Protein AF-A0AAV5KEC4-F1 (afdb_monomer)

Radius of gyration: 19.36 Å; Cα contacts (8 Å, |Δi|>4): 93; chains: 1; bounding box: 47×29×59 Å

InterPro domains:
  IPR006948 Alliinase, C-terminal [PF04864] (1-115)
  IPR015421 Pyridoxal phosphate-dependent transferase, major domain [G3DSA:3.40.640.10] (1-60)
  IPR015422 Pyridoxal phosphate-dependent transferase, small domain [G3DSA:3.90.1150.10] (61-116)
  IPR015424 Pyridoxal phosphate-dependent transferase [SSF53383] (1-105)
  IPR050478 Ethylene and sulfur compound biosynthesis-related protein [PTHR43795] (1-108)

Mean predicted aligned error: 6.94 Å

Foldseek 3Di:
DKAAPCPVPVPVVLPDIDDDDDDPVVVVVVVVCCCVPPNHGDPVSVVVSVVVVVVLVCLVPDPPVDDRPVRVQLVVLQVVVVVVCVVQVVDPPDDDDAFAWDQDPVVRGTDTPDNHDDDDDD

pLDDT: mean 86.5, std 15.96, range [37.22, 98.56]

Organism: NCBI:txid152421

Solvent-accessible surface area (backbone atoms only — not comparable to full-atom values): 7468 Å² total; per-residue (Å²): 89,80,50,43,46,33,77,77,71,65,46,52,87,53,75,47,63,51,72,60,68,89,51,65,73,58,44,52,52,53,52,50,50,39,46,76,73,60,71,54,74,64,63,68,40,50,53,54,51,51,55,52,51,48,54,60,58,45,45,78,76,47,86,82,85,65,77,42,71,67,58,49,52,48,51,56,41,20,55,54,36,46,55,50,45,58,60,35,74,75,37,94,88,54,85,77,90,86,61,65,72,43,76,34,85,85,83,72,41,82,39,44,62,42,60,36,70,86,76,86,81,131

Structure (mmCIF, N/CA/C/O backbone):
data_AF-A0AAV5KEC4-F1
#
_entry.id   AF-A0AAV5KEC4-F1
#
loop_
_atom_site.group_PDB
_atom_site.id
_atom_site.type_symbol
_atom_site.label_atom_id
_atom_site.label_alt_id
_atom_site.label_comp_id
_atom_site.label_asym_id
_atom_site.label_entity_id
_atom_site.label_seq_id
_atom_site.pdbx_PDB_ins_code
_atom_site.Cartn_x
_atom_site.Cartn_y
_atom_site.Cartn_z
_atom_site.occupancy
_atom_site.B_iso_or_equiv
_atom_site.auth_seq_id
_atom_site.auth_comp_id
_atom_site.auth_asym_id
_atom_site.auth_atom_id
_atom_site.pdbx_PDB_model_num
ATOM 1 N N . MET A 1 1 ? 4.097 -11.701 -5.670 1.00 97.19 1 MET A N 1
ATOM 2 C CA . MET A 1 1 ? 3.483 -10.823 -4.644 1.00 97.19 1 MET A CA 1
ATOM 3 C C . MET A 1 1 ? 3.446 -9.405 -5.181 1.00 97.19 1 MET A C 1
ATOM 5 O O . MET A 1 1 ? 4.406 -9.029 -5.842 1.00 97.19 1 MET A O 1
ATOM 9 N N . LEU A 1 2 ? 2.365 -8.658 -4.945 1.00 97.62 2 LEU A N 1
ATOM 10 C CA . LEU A 1 2 ? 2.181 -7.284 -5.425 1.00 97.62 2 LEU A CA 1
ATOM 11 C C . LEU A 1 2 ? 2.061 -6.332 -4.240 1.00 97.62 2 LEU A C 1
ATOM 13 O O . LEU A 1 2 ? 1.364 -6.639 -3.277 1.00 97.62 2 LEU A O 1
ATOM 17 N N . PHE A 1 3 ? 2.702 -5.176 -4.343 1.00 98.12 3 PHE A N 1
ATOM 18 C CA . PHE A 1 3 ? 2.707 -4.145 -3.313 1.00 98.12 3 PHE A CA 1
ATOM 19 C C . PHE A 1 3 ? 2.573 -2.762 -3.947 1.00 98.12 3 PHE A C 1
ATOM 21 O O . PHE A 1 3 ? 2.862 -2.566 -5.132 1.00 98.12 3 PHE A O 1
ATOM 28 N N . THR A 1 4 ? 2.140 -1.779 -3.158 1.00 98.06 4 THR A N 1
ATOM 29 C CA . THR A 1 4 ? 2.010 -0.401 -3.631 1.00 98.06 4 THR A CA 1
ATOM 30 C C . THR A 1 4 ? 2.410 0.618 -2.583 1.00 98.06 4 THR A C 1
ATOM 32 O O . THR A 1 4 ? 1.948 0.593 -1.444 1.00 98.06 4 THR A O 1
ATOM 35 N N . PHE A 1 5 ? 3.170 1.612 -3.032 1.00 97.50 5 PHE A N 1
ATOM 36 C CA . PHE A 1 5 ? 3.515 2.783 -2.238 1.00 97.50 5 PHE A CA 1
ATOM 37 C C . PHE A 1 5 ? 2.263 3.551 -1.783 1.00 97.50 5 PHE A C 1
ATOM 39 O O . PHE A 1 5 ? 2.222 4.128 -0.704 1.00 97.50 5 PHE A O 1
ATOM 46 N N . SER A 1 6 ? 1.185 3.479 -2.572 1.00 97.56 6 SER A N 1
ATOM 47 C CA . SER A 1 6 ? -0.057 4.216 -2.325 1.00 97.56 6 SER A CA 1
ATOM 48 C C . SER A 1 6 ? -0.724 3.881 -0.991 1.00 97.56 6 SER A C 1
ATOM 50 O O . SER A 1 6 ? -1.338 4.754 -0.387 1.00 97.56 6 SER A O 1
ATOM 52 N N . LYS A 1 7 ? -0.676 2.613 -0.573 1.00 95.50 7 LYS A N 1
ATOM 53 C CA . LYS A 1 7 ? -1.354 2.127 0.638 1.00 95.50 7 LYS A CA 1
ATOM 54 C C . LYS A 1 7 ? -0.381 1.945 1.793 1.00 95.50 7 LYS A C 1
ATOM 56 O O . LYS A 1 7 ? -0.765 2.197 2.923 1.00 95.50 7 LYS A O 1
ATOM 61 N N . CYS A 1 8 ? 0.870 1.595 1.495 1.00 92.81 8 CYS A N 1
ATOM 62 C CA . CYS A 1 8 ? 1.910 1.477 2.509 1.00 92.81 8 CYS A CA 1
ATOM 63 C C . CYS A 1 8 ? 2.262 2.826 3.148 1.00 92.81 8 CYS A C 1
ATOM 65 O O . CYS A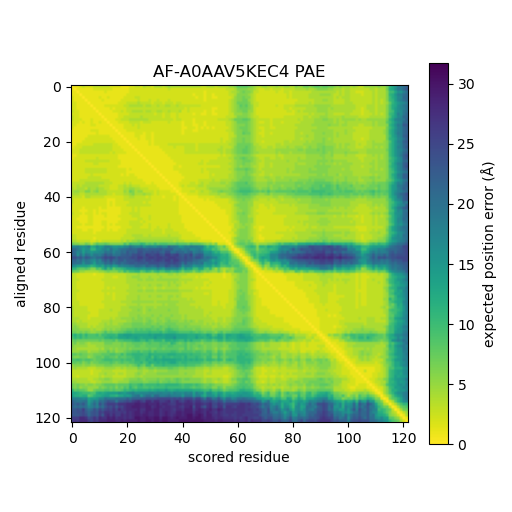 1 8 ? 2.514 2.861 4.341 1.00 92.81 8 CYS A O 1
ATOM 67 N N . THR A 1 9 ? 2.279 3.925 2.381 1.00 94.56 9 THR A N 1
ATOM 68 C CA . THR A 1 9 ? 2.784 5.225 2.872 1.00 94.56 9 THR A CA 1
ATOM 69 C C . THR A 1 9 ? 1.833 6.399 2.635 1.00 94.56 9 THR A C 1
ATOM 71 O O . THR A 1 9 ? 2.201 7.547 2.867 1.00 94.56 9 THR A O 1
ATOM 74 N N . GLY A 1 10 ? 0.634 6.158 2.092 1.00 95.88 10 GLY A N 1
ATOM 75 C CA . GLY A 1 10 ? -0.338 7.210 1.758 1.00 95.88 10 GLY A CA 1
ATOM 76 C C . GLY A 1 10 ? -0.024 8.021 0.490 1.00 95.88 10 GLY A C 1
ATOM 77 O O . GLY A 1 10 ? -0.819 8.864 0.079 1.00 95.88 10 GLY A O 1
ATOM 78 N N . HIS A 1 11 ? 1.086 7.749 -0.200 1.00 97.38 11 HIS A N 1
ATOM 79 C CA . HIS A 1 11 ? 1.526 8.503 -1.379 1.00 97.38 11 HIS A CA 1
ATOM 80 C C . HIS A 1 11 ? 0.873 8.007 -2.680 1.00 97.38 11 HIS A C 1
ATOM 82 O O . HIS A 1 11 ? 1.533 7.568 -3.627 1.00 97.38 11 HIS A O 1
ATOM 88 N N . ALA A 1 12 ? -0.459 8.066 -2.741 1.00 97.44 12 ALA A N 1
ATOM 89 C CA . ALA A 1 12 ? -1.227 7.533 -3.867 1.00 97.44 12 ALA A CA 1
ATOM 90 C C . A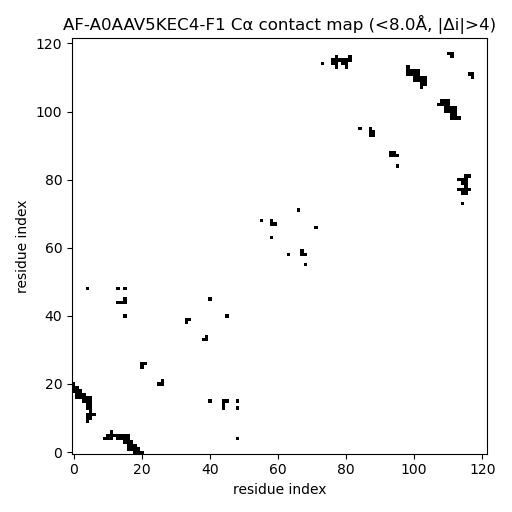LA A 1 12 ? -0.903 8.202 -5.213 1.00 97.44 12 ALA A C 1
ATOM 92 O O . ALA A 1 12 ? -0.895 7.526 -6.246 1.00 97.44 12 ALA A O 1
ATOM 93 N N . GLY A 1 13 ? -0.594 9.503 -5.187 1.00 96.81 13 GLY A N 1
ATOM 94 C CA . GLY A 1 13 ? -0.266 10.306 -6.368 1.00 96.81 13 GLY A CA 1
ATOM 95 C C . GLY A 1 13 ? 1.069 9.952 -7.026 1.00 96.81 13 GLY A C 1
ATOM 96 O O . GLY A 1 13 ? 1.231 10.202 -8.211 1.00 96.81 13 GLY A O 1
ATOM 97 N N . SER A 1 14 ? 1.995 9.301 -6.312 1.00 97.00 14 SER A N 1
ATOM 98 C CA . SER A 1 14 ? 3.289 8.885 -6.878 1.00 97.00 14 SER A CA 1
ATOM 99 C C . SER A 1 14 ? 3.172 7.735 -7.880 1.00 97.00 14 SER A C 1
ATOM 101 O O . SER A 1 14 ? 4.125 7.450 -8.590 1.00 97.00 14 SER A O 1
ATOM 103 N N . ARG A 1 15 ? 2.028 7.035 -7.917 1.00 96.75 15 ARG A N 1
ATOM 104 C CA . ARG A 1 15 ? 1.766 5.913 -8.840 1.00 96.75 15 ARG A CA 1
ATOM 105 C C . ARG A 1 15 ? 2.876 4.842 -8.863 1.00 96.75 15 ARG A C 1
ATOM 107 O O . ARG A 1 15 ? 3.133 4.240 -9.898 1.00 96.75 15 ARG A O 1
ATOM 114 N N . ILE A 1 16 ? 3.494 4.566 -7.710 1.00 98.19 16 ILE A N 1
ATOM 115 C CA . ILE A 1 16 ? 4.492 3.498 -7.552 1.00 98.19 16 ILE A CA 1
ATOM 116 C C . ILE A 1 16 ? 3.852 2.224 -6.988 1.00 98.19 16 ILE A C 1
ATOM 118 O O . ILE A 1 16 ? 3.154 2.231 -5.966 1.00 98.19 16 ILE A O 1
ATOM 122 N N . GLY A 1 17 ? 4.141 1.108 -7.649 1.00 97.31 17 GLY A N 1
ATOM 123 C CA . GLY A 1 17 ? 3.916 -0.2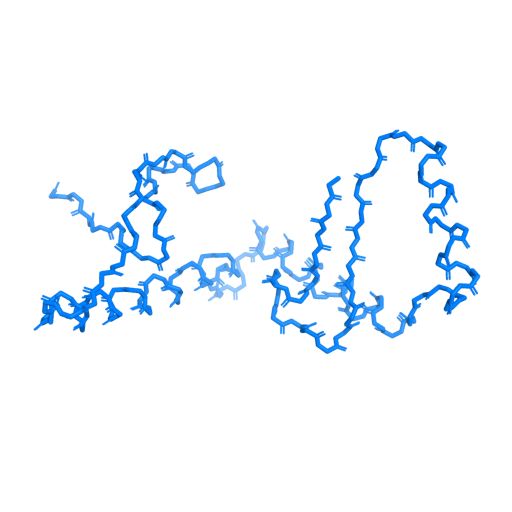45 -7.160 1.00 97.31 17 GLY A CA 1
ATOM 124 C C . GLY A 1 17 ? 5.039 -1.163 -7.623 1.00 97.31 17 GLY A C 1
ATOM 125 O O . GLY A 1 17 ? 5.798 -0.812 -8.525 1.00 97.31 17 GLY A O 1
ATOM 126 N N . TRP A 1 18 ? 5.164 -2.319 -6.984 1.00 97.81 18 TRP A N 1
ATOM 127 C CA . TRP A 1 18 ? 6.191 -3.300 -7.319 1.00 97.81 18 TRP A CA 1
ATOM 128 C C . TRP A 1 18 ? 5.663 -4.722 -7.182 1.00 97.81 18 TRP A C 1
ATOM 130 O O . TRP A 1 18 ? 4.681 -4.996 -6.487 1.00 97.81 18 TRP A O 1
ATOM 140 N N . ALA A 1 19 ? 6.342 -5.633 -7.871 1.00 98.12 19 ALA A N 1
ATOM 141 C CA . ALA A 1 19 ? 6.046 -7.049 -7.861 1.00 98.12 19 ALA A CA 1
ATOM 142 C C . ALA A 1 19 ? 7.302 -7.837 -7.484 1.00 98.12 19 ALA A C 1
ATOM 144 O O . ALA A 1 19 ? 8.360 -7.636 -8.072 1.00 98.12 19 ALA A O 1
ATOM 145 N N . ILE A 1 20 ? 7.169 -8.769 -6.542 1.00 98.00 20 ILE A N 1
ATOM 146 C CA . ILE A 1 20 ? 8.181 -9.797 -6.276 1.00 98.00 20 ILE A CA 1
ATOM 147 C C . ILE A 1 20 ? 7.744 -11.053 -7.030 1.00 98.00 20 ILE A C 1
ATOM 149 O O . ILE A 1 20 ? 6.711 -11.652 -6.698 1.00 98.00 20 ILE A O 1
ATOM 153 N N . VAL A 1 21 ? 8.499 -11.418 -8.066 1.00 98.19 21 VAL A N 1
ATOM 154 C CA . VAL A 1 21 ? 8.171 -12.492 -9.013 1.00 98.19 21 VAL A CA 1
ATOM 155 C C . VAL A 1 21 ? 9.274 -13.544 -8.969 1.00 98.19 21 VAL A C 1
ATOM 157 O O . VAL A 1 21 ? 10.436 -13.217 -9.172 1.00 98.19 21 VAL A O 1
ATOM 160 N N . LYS A 1 22 ? 8.910 -14.801 -8.683 1.00 98.31 22 LYS A N 1
ATOM 161 C CA . LYS A 1 22 ? 9.874 -15.914 -8.609 1.00 98.31 22 LYS A CA 1
ATOM 162 C C . LYS A 1 22 ? 10.266 -16.447 -9.989 1.00 98.31 22 LYS A C 1
ATOM 164 O O . LYS A 1 22 ? 11.422 -16.776 -10.207 1.00 98.31 22 LYS A O 1
ATOM 169 N N . ASP A 1 23 ? 9.299 -16.556 -10.899 1.00 98.56 23 ASP A N 1
ATOM 170 C CA . ASP A 1 23 ? 9.522 -17.078 -12.248 1.00 98.56 23 ASP A CA 1
ATOM 171 C C . ASP A 1 23 ? 10.071 -15.979 -13.168 1.00 98.56 23 ASP A C 1
ATOM 173 O O . ASP A 1 23 ? 9.407 -14.973 -13.440 1.00 98.56 23 ASP A O 1
ATOM 177 N N . GLU A 1 24 ? 11.276 -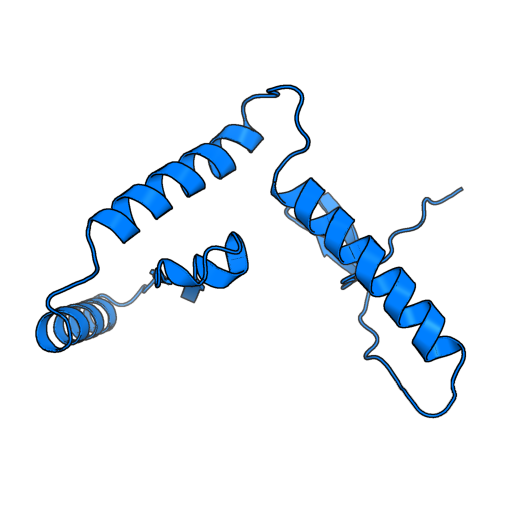16.200 -13.683 1.00 98.38 24 GLU A N 1
ATOM 178 C CA . GLU A 1 24 ? 11.953 -15.284 -14.595 1.00 98.38 24 GLU A CA 1
ATOM 179 C C . GLU A 1 24 ? 11.158 -15.027 -15.886 1.00 98.38 24 GLU A C 1
ATOM 181 O O . GLU A 1 24 ? 11.113 -13.897 -16.376 1.00 98.38 24 GLU A O 1
ATOM 186 N N . ARG A 1 25 ? 10.488 -16.041 -16.448 1.00 98.50 25 ARG A N 1
ATOM 187 C CA . ARG A 1 25 ? 9.705 -15.899 -17.688 1.00 98.50 25 ARG A CA 1
ATOM 188 C C . ARG A 1 25 ? 8.521 -14.964 -17.474 1.00 98.50 25 ARG A C 1
ATOM 190 O O . ARG A 1 25 ? 8.211 -14.151 -18.347 1.00 98.50 25 ARG A O 1
ATOM 197 N N . ILE A 1 26 ? 7.883 -15.053 -16.307 1.00 98.50 26 ILE A N 1
ATOM 198 C CA . ILE A 1 26 ? 6.802 -14.144 -15.913 1.00 98.50 26 ILE A CA 1
ATOM 199 C C . ILE A 1 26 ? 7.363 -12.734 -15.699 1.00 98.50 26 ILE A C 1
ATOM 201 O O . ILE A 1 26 ? 6.816 -11.782 -16.254 1.00 98.50 26 ILE A O 1
ATOM 205 N N . ALA A 1 27 ? 8.481 -12.596 -14.980 1.00 98.44 27 ALA A N 1
ATOM 206 C CA . ALA A 1 27 ? 9.120 -11.300 -14.746 1.00 98.44 27 ALA A CA 1
ATOM 207 C C . ALA A 1 27 ? 9.489 -10.596 -16.065 1.00 98.44 27 ALA A C 1
ATOM 209 O O . ALA A 1 27 ? 9.145 -9.433 -16.260 1.00 98.44 27 ALA A O 1
ATOM 210 N N . ARG A 1 28 ? 10.086 -11.318 -17.025 1.00 98.38 28 ARG A N 1
ATOM 211 C CA . ARG A 1 28 ? 10.416 -10.794 -18.363 1.00 98.38 28 ARG A CA 1
ATOM 212 C C . ARG A 1 28 ? 9.181 -10.316 -19.124 1.00 98.38 28 ARG A C 1
ATOM 214 O O . ARG A 1 28 ? 9.218 -9.245 -19.727 1.00 98.38 28 ARG A O 1
ATOM 221 N N . ARG A 1 29 ? 8.079 -11.075 -19.084 1.00 98.44 29 ARG A N 1
ATOM 222 C CA . ARG A 1 29 ? 6.805 -10.667 -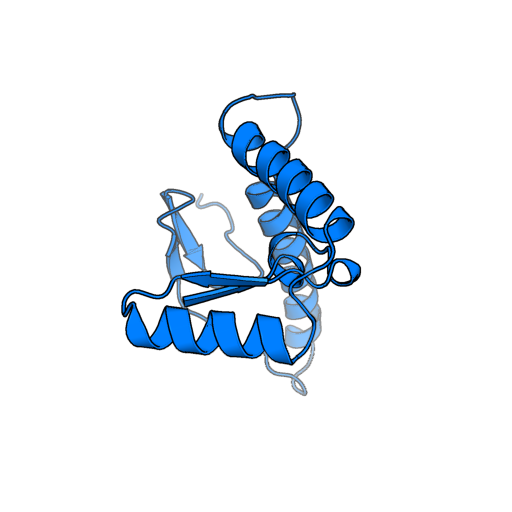19.703 1.00 98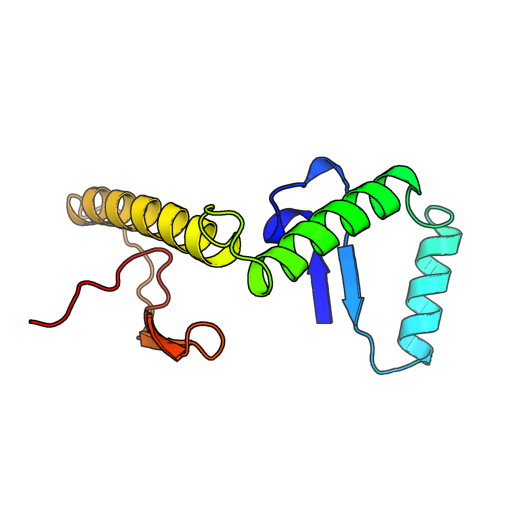.44 29 ARG A CA 1
ATOM 223 C C . ARG A 1 29 ? 6.253 -9.385 -19.080 1.00 98.44 29 ARG A C 1
ATOM 225 O O . ARG A 1 29 ? 5.826 -8.499 -19.816 1.00 98.44 29 ARG A O 1
ATOM 232 N N . MET A 1 30 ? 6.301 -9.263 -17.753 1.00 98.19 30 MET A N 1
ATOM 233 C CA . MET A 1 30 ? 5.866 -8.056 -17.040 1.00 98.19 30 MET A CA 1
ATOM 234 C C . MET A 1 30 ? 6.731 -6.843 -17.397 1.00 98.19 30 MET A C 1
ATOM 236 O O . MET A 1 30 ? 6.194 -5.784 -17.715 1.00 98.19 30 MET A O 1
ATOM 240 N N . THR A 1 31 ? 8.057 -7.001 -17.422 1.00 97.19 31 THR A N 1
ATOM 241 C CA . THR A 1 31 ? 8.979 -5.935 -17.836 1.00 97.19 31 THR A CA 1
ATOM 242 C C . THR A 1 31 ? 8.714 -5.504 -19.274 1.00 97.19 31 THR A C 1
ATOM 244 O O . THR A 1 31 ? 8.624 -4.307 -19.539 1.00 97.19 31 THR A O 1
ATOM 247 N N . LYS A 1 32 ? 8.507 -6.459 -20.195 1.00 98.19 32 LYS A N 1
ATOM 248 C CA . LYS A 1 32 ? 8.212 -6.129 -21.593 1.00 98.19 32 LYS A CA 1
ATOM 249 C C . LYS A 1 32 ? 6.895 -5.368 -21.741 1.00 98.19 32 LYS A C 1
ATOM 251 O O . LYS A 1 32 ? 6.815 -4.437 -22.534 1.00 98.19 32 LYS A O 1
ATOM 256 N N . PHE A 1 33 ? 5.875 -5.726 -20.964 1.00 98.12 33 PHE A N 1
ATOM 257 C CA . PHE A 1 33 ? 4.614 -4.988 -20.939 1.00 98.12 33 PHE A CA 1
ATOM 258 C C . PHE A 1 33 ? 4.804 -3.537 -20.475 1.00 98.12 33 PHE A C 1
ATOM 260 O O . PHE A 1 33 ? 4.286 -2.624 -21.111 1.00 98.12 33 PHE A O 1
ATOM 267 N N . ILE A 1 34 ? 5.570 -3.305 -19.405 1.00 97.44 34 ILE A N 1
ATOM 268 C CA . ILE A 1 34 ? 5.862 -1.953 -18.896 1.00 97.44 34 ILE A CA 1
ATOM 269 C C . ILE A 1 34 ? 6.645 -1.128 -19.931 1.00 97.44 34 ILE A C 1
ATOM 271 O O . ILE A 1 34 ? 6.359 0.050 -20.139 1.00 97.44 34 ILE A O 1
ATOM 275 N N . GLU A 1 35 ? 7.612 -1.747 -20.608 1.00 97.00 35 GLU A N 1
ATOM 276 C CA . GLU A 1 35 ? 8.379 -1.111 -21.684 1.00 97.00 35 GLU A CA 1
ATOM 277 C C . GLU A 1 35 ? 7.463 -0.666 -22.834 1.00 97.00 35 GLU A C 1
ATOM 279 O O . GLU A 1 35 ? 7.534 0.481 -23.266 1.00 97.00 35 GLU A O 1
ATOM 284 N N . LEU A 1 36 ? 6.567 -1.550 -23.289 1.00 97.81 36 LEU A N 1
ATOM 285 C CA . LEU A 1 36 ? 5.658 -1.278 -24.407 1.00 97.81 36 LEU A CA 1
ATOM 286 C C . LEU A 1 36 ? 4.522 -0.308 -24.055 1.00 97.81 36 LEU A C 1
ATOM 288 O O . LEU A 1 36 ? 4.032 0.388 -24.938 1.00 97.81 36 LEU A O 1
ATOM 292 N N . SER A 1 37 ? 4.070 -0.279 -22.800 1.00 96.94 37 SER A N 1
ATOM 293 C CA . SER A 1 37 ? 2.908 0.524 -22.389 1.00 96.94 37 SER A CA 1
ATOM 294 C C . SER A 1 37 ? 3.267 1.949 -21.976 1.00 96.94 37 SER A C 1
ATOM 296 O O . SER A 1 37 ? 2.515 2.872 -22.278 1.00 96.94 37 SER A O 1
ATOM 298 N N . SER A 1 38 ? 4.388 2.139 -21.280 1.00 96.31 38 SER A N 1
ATOM 299 C CA . SER A 1 38 ? 4.741 3.435 -20.689 1.00 96.31 38 SER A CA 1
ATOM 300 C C . SER A 1 38 ? 6.235 3.750 -20.713 1.00 96.31 38 SER A C 1
ATOM 302 O O . SER A 1 38 ? 6.646 4.749 -20.127 1.00 96.31 38 SER A O 1
ATOM 304 N N . ILE A 1 39 ? 7.056 2.916 -21.368 1.00 95.62 39 ILE A N 1
ATOM 305 C CA . ILE A 1 39 ? 8.521 3.070 -21.427 1.00 95.62 39 ILE A CA 1
ATOM 306 C C . ILE A 1 39 ? 9.110 3.137 -20.002 1.00 95.62 39 ILE A C 1
ATOM 308 O O . ILE A 1 39 ? 10.036 3.883 -19.693 1.00 95.62 39 ILE A O 1
ATOM 312 N N . GLY A 1 40 ? 8.539 2.354 -19.081 1.00 93.69 40 GLY A N 1
ATOM 313 C CA . GLY A 1 40 ? 8.928 2.381 -17.673 1.00 93.69 40 GLY A CA 1
ATOM 314 C C . GLY A 1 40 ? 8.031 3.246 -16.790 1.00 93.69 40 GLY A C 1
ATOM 315 O O . GLY A 1 40 ? 6.834 3.396 -17.019 1.00 93.69 40 GLY A O 1
ATOM 316 N N . VAL A 1 41 ? 8.620 3.752 -15.710 1.00 96.31 41 VAL A N 1
ATOM 317 C CA . VAL A 1 41 ? 7.946 4.490 -14.632 1.00 96.31 41 VAL A CA 1
ATOM 318 C C . VAL A 1 41 ? 8.700 5.801 -14.401 1.00 96.31 41 VAL A C 1
ATOM 320 O O . VAL A 1 41 ? 9.925 5.816 -14.531 1.00 96.31 41 VAL A O 1
ATOM 323 N N . SER A 1 42 ? 8.006 6.882 -14.022 1.00 97.38 42 SER A N 1
ATOM 324 C CA . SER A 1 42 ? 8.623 8.196 -13.743 1.00 97.38 42 SER A CA 1
ATOM 325 C C . SER A 1 42 ? 9.825 8.079 -12.800 1.00 97.38 42 SER A C 1
ATOM 327 O O . SER A 1 42 ? 9.764 7.413 -11.759 1.00 97.38 42 SER A O 1
ATOM 329 N N . LYS A 1 43 ? 10.924 8.746 -13.167 1.00 97.69 43 LYS A N 1
ATOM 330 C CA . LYS A 1 43 ? 12.154 8.764 -12.372 1.00 97.69 43 LYS A CA 1
ATOM 331 C C . LYS A 1 43 ? 12.000 9.595 -11.107 1.00 97.69 43 LYS A C 1
ATOM 333 O O . LYS A 1 43 ? 12.472 9.160 -10.062 1.00 97.69 43 LYS A O 1
ATOM 338 N N . GLU A 1 44 ? 11.271 10.706 -11.153 1.00 97.75 44 GLU A N 1
ATOM 339 C CA . GLU A 1 44 ? 10.954 11.491 -9.956 1.00 97.75 44 GLU A CA 1
ATOM 340 C C . GLU A 1 44 ? 10.144 10.665 -8.955 1.00 97.75 44 GLU A C 1
ATOM 342 O O . GLU A 1 44 ? 10.418 10.681 -7.755 1.00 97.75 44 GLU A O 1
ATOM 347 N N . SER A 1 45 ? 9.179 9.888 -9.454 1.00 97.75 45 SER A N 1
ATOM 348 C CA . SER A 1 45 ? 8.357 9.012 -8.620 1.00 97.75 45 SER A CA 1
ATOM 349 C C . SER A 1 45 ? 9.188 7.894 -7.980 1.00 97.75 45 SER A C 1
ATOM 351 O O . SER A 1 45 ? 9.004 7.611 -6.797 1.00 97.75 45 SER A O 1
ATOM 353 N N . GLN A 1 46 ? 10.137 7.305 -8.723 1.00 98.12 46 GLN A N 1
ATOM 354 C CA . GLN A 1 46 ? 11.094 6.324 -8.189 1.00 98.12 46 GLN A CA 1
ATOM 355 C C . GLN A 1 46 ? 11.987 6.939 -7.102 1.00 98.12 46 GLN A C 1
ATOM 357 O O . GLN A 1 46 ? 12.094 6.368 -6.021 1.00 98.12 46 GLN A O 1
ATOM 362 N N . LEU A 1 47 ? 12.583 8.109 -7.359 1.00 98.25 47 LEU A N 1
ATOM 363 C CA . LEU A 1 47 ? 13.475 8.793 -6.415 1.00 98.25 47 LEU A CA 1
ATOM 364 C C . LEU A 1 47 ? 12.750 9.185 -5.124 1.00 98.25 47 LEU A C 1
ATOM 366 O O . LEU A 1 47 ? 13.247 8.9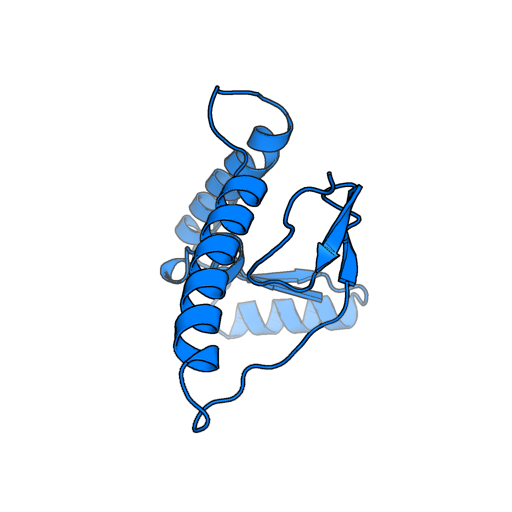29 -4.028 1.00 98.25 47 LEU A O 1
ATOM 370 N N . ARG A 1 48 ? 11.545 9.752 -5.239 1.00 97.50 48 ARG A N 1
ATOM 371 C CA . ARG A 1 48 ? 10.724 10.112 -4.078 1.00 97.50 48 ARG A CA 1
ATOM 372 C C . ARG A 1 48 ? 10.326 8.882 -3.264 1.00 97.50 48 ARG A C 1
ATOM 374 O O . ARG A 1 48 ? 10.417 8.918 -2.039 1.00 97.50 48 ARG A O 1
ATOM 381 N N . ALA A 1 49 ? 9.891 7.808 -3.926 1.00 97.81 49 ALA A N 1
ATOM 382 C CA . ALA A 1 49 ? 9.530 6.573 -3.239 1.00 97.81 49 ALA A CA 1
ATOM 383 C C . ALA A 1 49 ? 10.739 5.955 -2.526 1.00 97.81 49 ALA A C 1
ATOM 385 O O . ALA A 1 49 ? 10.615 5.585 -1.364 1.00 97.81 49 ALA A O 1
ATOM 386 N N . ALA A 1 50 ? 11.904 5.916 -3.180 1.00 97.50 50 ALA A N 1
ATOM 387 C CA . ALA A 1 50 ? 13.138 5.423 -2.580 1.00 97.50 50 ALA A CA 1
ATOM 388 C C . ALA A 1 50 ? 13.509 6.217 -1.320 1.00 97.50 50 ALA A C 1
ATOM 390 O O . ALA A 1 50 ? 13.734 5.610 -0.279 1.00 97.50 50 ALA A O 1
ATOM 391 N N . LYS A 1 51 ? 13.479 7.557 -1.377 1.00 96.69 51 LYS A N 1
ATOM 392 C CA . LYS A 1 51 ? 13.846 8.388 -0.222 1.00 96.69 51 LYS A CA 1
ATOM 393 C C . LYS A 1 51 ? 12.902 8.214 0.968 1.00 96.69 51 LYS A C 1
ATOM 395 O O . LYS A 1 51 ? 13.342 8.178 2.108 1.00 96.69 51 LYS A O 1
ATOM 400 N N . ILE A 1 52 ? 11.600 8.107 0.715 1.00 95.56 52 ILE A N 1
ATOM 401 C CA . ILE A 1 52 ? 10.613 7.902 1.785 1.00 95.56 52 ILE A CA 1
ATOM 402 C C . ILE A 1 52 ? 10.739 6.495 2.379 1.00 95.56 52 ILE A C 1
ATOM 404 O O . ILE A 1 52 ? 10.656 6.345 3.592 1.00 95.56 52 ILE A O 1
ATOM 408 N N . LEU A 1 53 ? 10.940 5.469 1.546 1.00 94.69 53 LEU A N 1
ATOM 409 C CA . LEU A 1 53 ? 11.139 4.100 2.026 1.00 94.69 53 LEU A CA 1
ATOM 410 C C . LEU A 1 53 ? 12.438 3.956 2.823 1.00 94.69 53 LEU A C 1
ATOM 412 O O . LEU A 1 53 ? 12.444 3.212 3.797 1.00 94.69 53 LEU A O 1
ATOM 416 N N . GLU A 1 54 ? 13.497 4.673 2.444 1.00 93.31 54 GLU A N 1
ATOM 417 C CA . GLU A 1 54 ? 14.737 4.775 3.222 1.00 93.31 54 GLU A CA 1
ATOM 418 C C . GLU A 1 54 ? 14.445 5.336 4.618 1.00 93.31 54 GLU A C 1
ATOM 420 O O . GLU A 1 54 ? 14.699 4.652 5.600 1.00 93.31 54 GLU A O 1
ATOM 425 N N . VAL A 1 55 ? 13.783 6.497 4.710 1.00 91.44 55 VAL A N 1
ATOM 426 C CA . VAL A 1 55 ? 13.408 7.098 6.005 1.00 91.44 55 VAL A CA 1
ATOM 427 C C . VAL A 1 55 ? 12.566 6.142 6.856 1.00 91.44 55 VAL A C 1
ATOM 429 O O . VAL A 1 55 ? 12.858 5.974 8.031 1.00 91.44 55 VAL A O 1
ATOM 432 N N . ILE A 1 56 ? 11.561 5.475 6.275 1.00 90.88 56 ILE A N 1
ATOM 433 C CA . ILE A 1 56 ? 10.712 4.508 7.001 1.00 90.88 56 ILE A CA 1
ATOM 434 C C . ILE A 1 56 ? 11.514 3.283 7.469 1.00 90.88 56 ILE A C 1
ATOM 436 O O . ILE A 1 56 ? 11.210 2.711 8.513 1.00 90.88 56 ILE A O 1
ATOM 440 N N . SER A 1 57 ? 12.512 2.851 6.697 1.00 87.25 57 SER A N 1
ATOM 441 C CA . SER A 1 57 ? 13.339 1.690 7.049 1.00 87.25 57 SER A CA 1
ATOM 442 C C . SER A 1 57 ? 14.357 2.033 8.138 1.00 87.25 57 SER A C 1
ATOM 444 O O . SER A 1 57 ? 14.587 1.224 9.035 1.00 87.25 57 SER A O 1
ATOM 446 N N . ASP A 1 58 ? 14.927 3.239 8.088 1.00 82.56 58 ASP A N 1
ATOM 447 C CA . ASP A 1 58 ? 15.903 3.739 9.060 1.00 82.56 58 ASP A CA 1
ATOM 448 C C . ASP A 1 58 ? 15.263 4.115 10.404 1.00 82.56 58 ASP A C 1
ATOM 450 O O . ASP A 1 58 ? 15.915 4.023 11.444 1.00 82.56 58 ASP A O 1
ATOM 454 N N . ASP A 1 59 ? 13.981 4.481 10.407 1.00 67.25 59 ASP A N 1
ATOM 455 C CA . ASP A 1 59 ? 13.174 4.742 11.609 1.00 67.25 59 ASP A CA 1
ATOM 456 C C . ASP A 1 59 ? 13.065 3.510 12.534 1.00 67.25 59 ASP A C 1
ATOM 458 O O . ASP A 1 59 ? 12.846 3.629 13.734 1.00 67.25 59 ASP A O 1
ATOM 462 N N . GLY A 1 60 ? 13.284 2.298 12.007 1.00 59.41 60 GLY A N 1
ATOM 463 C CA . GLY A 1 60 ? 13.433 1.087 12.824 1.00 59.41 60 GLY A CA 1
ATOM 464 C C . GLY A 1 60 ? 14.801 0.946 13.514 1.00 59.41 60 GLY A C 1
ATOM 465 O O . GLY A 1 60 ? 14.967 0.071 14.361 1.00 59.41 60 GLY A O 1
ATOM 466 N N . LEU A 1 61 ? 15.791 1.766 13.144 1.00 55.09 61 LEU A N 1
ATOM 467 C CA . LEU A 1 61 ? 17.187 1.680 13.597 1.00 55.09 61 LEU A CA 1
ATOM 468 C C . LEU A 1 61 ? 17.637 2.899 14.411 1.00 55.09 61 LEU A C 1
ATOM 470 O O . LEU A 1 61 ? 18.550 2.782 15.229 1.00 55.09 61 LEU A O 1
ATOM 474 N N . GLN A 1 62 ? 17.036 4.068 14.187 1.00 53.91 62 GLN A N 1
ATOM 475 C CA . GLN A 1 62 ? 17.456 5.324 14.799 1.00 53.91 62 GLN A CA 1
ATOM 476 C C . GLN A 1 62 ? 16.282 5.975 15.533 1.00 53.91 62 GLN A C 1
ATOM 478 O O . GLN A 1 62 ? 15.360 6.502 14.921 1.00 53.91 62 GLN A O 1
ATOM 483 N N . ASN A 1 63 ? 16.340 5.967 16.868 1.00 53.72 63 ASN A N 1
ATOM 484 C CA . ASN A 1 63 ? 15.406 6.696 17.727 1.00 53.72 63 ASN A CA 1
ATOM 485 C C . ASN A 1 63 ? 15.627 8.210 17.572 1.00 53.72 63 ASN A C 1
ATOM 487 O O . ASN A 1 63 ? 16.298 8.841 18.388 1.00 53.72 63 ASN A O 1
ATOM 491 N N . PHE A 1 64 ? 15.038 8.813 16.539 1.00 57.25 64 PHE A N 1
ATOM 492 C CA . PHE A 1 64 ? 15.031 10.266 16.330 1.00 57.25 64 PHE A CA 1
ATOM 493 C C . PHE A 1 64 ? 14.084 11.016 17.291 1.00 57.25 64 PHE A C 1
ATOM 495 O O . PHE A 1 64 ? 13.824 12.202 17.099 1.00 57.25 64 PHE A O 1
ATOM 502 N N . GLY A 1 65 ? 13.557 10.344 18.322 1.00 58.50 65 GLY A N 1
ATOM 503 C CA . GLY A 1 65 ? 12.585 10.909 19.265 1.00 58.50 65 GLY A CA 1
ATOM 504 C C . GLY A 1 65 ? 11.156 11.003 18.715 1.00 58.50 65 GLY A C 1
ATOM 505 O O . GLY A 1 65 ? 10.300 11.601 19.364 1.00 58.50 65 GLY A O 1
ATOM 506 N N . PHE A 1 66 ? 10.897 10.416 17.544 1.00 63.94 66 PHE A N 1
ATOM 507 C CA . PHE A 1 66 ? 9.570 10.277 16.946 1.00 63.94 66 PHE A CA 1
ATOM 508 C C . PHE A 1 66 ? 9.069 8.833 17.084 1.00 63.94 66 PHE A C 1
ATOM 510 O O . PHE A 1 66 ? 9.864 7.906 17.208 1.00 63.94 66 PHE A O 1
ATOM 517 N N . GLU A 1 67 ? 7.746 8.660 17.102 1.00 72.50 67 GLU A N 1
ATOM 518 C CA . GLU A 1 67 ? 7.099 7.341 17.079 1.00 72.50 67 GLU A CA 1
ATOM 519 C C . GLU A 1 67 ? 7.350 6.666 15.726 1.00 72.50 67 GLU A C 1
ATOM 521 O O . GLU A 1 67 ? 7.249 7.326 14.687 1.00 72.50 67 GLU A O 1
ATOM 526 N N . ASN A 1 68 ? 7.630 5.359 15.746 1.00 84.81 68 ASN A N 1
ATOM 527 C CA . ASN A 1 68 ? 7.901 4.600 14.534 1.00 84.81 68 ASN A CA 1
ATOM 528 C C . ASN A 1 68 ? 6.723 4.696 13.546 1.00 84.81 68 ASN A C 1
ATOM 530 O O . ASN A 1 68 ? 5.560 4.596 13.947 1.00 84.81 68 ASN A O 1
ATOM 534 N N . PHE A 1 69 ? 6.996 4.822 12.244 1.00 88.25 69 PHE A N 1
ATOM 535 C CA . PHE A 1 69 ? 5.962 4.957 11.210 1.00 88.25 69 PHE A CA 1
ATOM 536 C C . PHE A 1 69 ? 4.853 3.890 11.302 1.00 88.25 69 PHE A C 1
ATOM 538 O O . PHE A 1 69 ? 3.670 4.209 11.126 1.00 88.25 69 PHE A O 1
ATOM 545 N N . PHE A 1 70 ? 5.209 2.629 11.565 1.00 87.25 70 PHE A N 1
ATOM 546 C CA . PHE A 1 70 ? 4.245 1.530 11.644 1.00 87.25 70 PHE A CA 1
ATOM 547 C C . PHE A 1 70 ? 3.444 1.553 12.947 1.00 87.25 70 PHE A C 1
ATOM 549 O O . PHE A 1 70 ? 2.238 1.305 12.907 1.00 87.25 70 PHE A O 1
ATOM 556 N N . GLU A 1 71 ? 4.074 1.912 14.065 1.00 85.81 71 GLU A N 1
ATOM 557 C CA . GLU A 1 71 ? 3.404 2.085 15.360 1.00 85.81 71 GLU A CA 1
ATOM 558 C C . GLU A 1 71 ? 2.405 3.244 15.307 1.00 85.81 71 GLU A C 1
ATOM 560 O O . GLU A 1 71 ? 1.218 3.052 15.586 1.00 85.81 71 GLU A O 1
ATOM 565 N N . TYR A 1 72 ? 2.847 4.407 14.814 1.00 87.62 72 TYR A N 1
ATOM 566 C CA . TYR A 1 72 ? 2.001 5.579 14.592 1.00 87.62 72 TYR A CA 1
ATOM 567 C C . TYR A 1 72 ? 0.794 5.232 13.716 1.00 87.62 72 TYR A C 1
ATOM 569 O O . TYR A 1 72 ? -0.357 5.515 14.061 1.00 87.62 72 TYR A O 1
ATOM 577 N N . SER A 1 73 ? 1.042 4.578 12.578 1.00 88.56 73 SER A N 1
ATOM 578 C CA . SER A 1 73 ? -0.017 4.219 11.630 1.00 88.56 73 SER A CA 1
ATOM 579 C C . SER A 1 73 ? -1.009 3.223 12.231 1.00 88.56 73 SER A C 1
ATOM 581 O O . SER A 1 73 ? -2.219 3.359 12.025 1.00 88.56 73 SER A O 1
ATOM 583 N N . HIS A 1 74 ? -0.519 2.241 12.993 1.00 86.62 74 HIS A N 1
ATOM 584 C CA . HIS A 1 74 ? -1.358 1.281 13.699 1.00 86.62 74 HIS A CA 1
ATOM 585 C C . HIS A 1 74 ? -2.241 1.978 14.741 1.00 86.62 74 HIS A C 1
ATOM 587 O O . HIS A 1 74 ? -3.457 1.783 14.729 1.00 86.62 74 HIS A O 1
A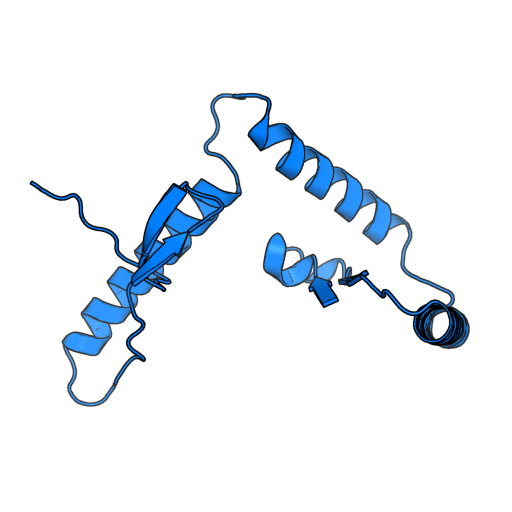TOM 593 N N . ARG A 1 75 ? -1.663 2.853 15.573 1.00 87.88 75 ARG A N 1
ATOM 594 C CA . ARG A 1 75 ? -2.381 3.628 16.596 1.00 87.88 75 ARG A CA 1
ATOM 595 C C . ARG A 1 75 ? -3.494 4.488 16.000 1.00 87.88 75 ARG A C 1
ATOM 597 O O . ARG A 1 75 ? -4.629 4.435 16.470 1.00 87.88 75 ARG A O 1
ATOM 604 N N . VAL A 1 76 ? -3.200 5.233 14.931 1.00 91.19 76 VAL A N 1
ATOM 605 C CA . VAL A 1 76 ? -4.193 6.090 14.256 1.00 91.19 76 VAL A CA 1
ATOM 606 C C . VAL A 1 76 ? -5.346 5.270 13.683 1.00 91.19 76 VAL A C 1
ATOM 608 O O . VAL A 1 76 ? -6.505 5.680 13.775 1.00 91.19 76 VAL A O 1
ATOM 611 N N . MET A 1 77 ? -5.061 4.119 13.069 1.00 90.50 77 MET A N 1
ATOM 612 C CA . MET A 1 77 ? -6.129 3.254 12.575 1.00 90.50 77 MET A CA 1
ATOM 613 C C . MET A 1 77 ? -6.949 2.691 13.732 1.00 90.50 77 MET A C 1
ATOM 615 O O . MET A 1 77 ? -8.179 2.770 13.656 1.00 90.50 77 MET A O 1
ATOM 619 N N . ALA A 1 78 ? -6.278 2.241 14.802 1.00 87.44 78 ALA A N 1
ATOM 620 C CA . ALA A 1 78 ? -6.896 1.688 16.002 1.00 87.44 78 ALA A CA 1
ATOM 621 C C . ALA A 1 78 ? -7.962 2.612 16.594 1.00 87.44 78 ALA A C 1
ATOM 623 O O . ALA A 1 78 ? -9.108 2.195 16.775 1.00 87.44 78 ALA A O 1
ATOM 624 N N . GLU A 1 79 ? -7.608 3.880 16.790 1.00 90.31 79 GLU A N 1
ATOM 625 C CA . GLU A 1 79 ? -8.520 4.906 17.295 1.00 90.31 79 GLU A CA 1
ATOM 626 C C . GLU A 1 79 ? -9.734 5.106 16.368 1.00 90.31 79 GLU A C 1
ATOM 628 O O . GLU A 1 79 ? -10.879 5.194 16.815 1.00 90.31 79 GLU A O 1
ATOM 633 N N . ARG A 1 80 ? -9.517 5.142 15.045 1.00 91.75 80 ARG A N 1
ATOM 634 C CA . ARG A 1 80 ? -10.608 5.334 14.073 1.00 91.75 80 ARG A CA 1
ATOM 635 C C . ARG A 1 80 ? -11.627 4.202 14.115 1.00 91.75 80 ARG A C 1
ATOM 637 O O . ARG A 1 80 ? -12.820 4.458 13.964 1.00 91.75 80 ARG A O 1
ATOM 644 N N . TRP A 1 81 ? -11.183 2.963 14.295 1.00 89.12 81 TRP A N 1
ATOM 645 C CA . TRP A 1 81 ? -12.098 1.823 14.366 1.00 89.12 81 TRP A CA 1
ATOM 646 C C . TRP A 1 81 ? -12.797 1.664 15.689 1.00 89.12 81 TRP A C 1
ATOM 648 O O . TRP A 1 81 ? -13.919 1.170 15.693 1.00 89.12 81 TRP A O 1
ATOM 658 N N . GLU A 1 82 ? -12.152 2.043 16.786 1.00 88.25 82 GLU A N 1
ATOM 659 C CA . GLU A 1 82 ? -12.818 2.119 18.080 1.00 88.25 82 GLU A CA 1
ATOM 660 C C . GLU A 1 82 ? -14.029 3.049 17.980 1.00 88.25 82 GLU A C 1
ATOM 662 O O . GLU A 1 82 ? -15.155 2.613 18.199 1.00 88.25 82 GLU A O 1
ATOM 667 N N . ARG A 1 83 ? -13.821 4.264 17.466 1.00 91.94 83 ARG A N 1
ATOM 668 C CA . ARG A 1 83 ? -14.900 5.239 17.255 1.00 91.94 83 ARG A CA 1
ATOM 669 C C . ARG A 1 83 ? -15.971 4.747 16.278 1.00 91.94 83 ARG A C 1
ATOM 671 O O . ARG A 1 83 ? -17.155 4.996 16.479 1.00 91.94 83 ARG A O 1
ATOM 678 N N . LEU A 1 84 ? -15.577 4.056 15.204 1.00 91.75 84 LEU A N 1
ATOM 679 C CA . LEU A 1 84 ? -16.534 3.476 14.253 1.00 91.75 84 LEU A CA 1
ATOM 680 C C . LEU A 1 84 ? -17.390 2.385 14.909 1.00 91.75 84 LEU A C 1
ATOM 682 O O . LEU A 1 84 ? -18.595 2.338 14.667 1.00 91.75 84 LEU A O 1
ATOM 686 N N . ARG A 1 85 ? -16.779 1.515 15.721 1.00 89.50 85 ARG A N 1
ATOM 687 C CA . ARG A 1 85 ? -17.492 0.457 16.444 1.00 89.50 85 ARG A CA 1
ATOM 688 C C . ARG A 1 85 ? -18.471 1.036 17.444 1.00 89.50 85 ARG A C 1
ATOM 690 O O . ARG A 1 85 ? -19.624 0.645 17.392 1.00 89.50 85 ARG A O 1
ATOM 697 N N . GLU A 1 86 ? -18.060 2.013 18.246 1.00 91.50 86 GLU A N 1
ATOM 698 C CA . GLU A 1 86 ? -18.944 2.675 19.217 1.00 91.50 86 GLU A CA 1
ATOM 699 C C . GLU A 1 86 ? -20.217 3.221 18.554 1.00 91.50 86 GLU A C 1
ATOM 701 O O . GLU A 1 86 ? -21.328 3.014 19.040 1.00 91.50 86 GLU A O 1
ATOM 706 N N . VAL A 1 87 ? -20.071 3.874 17.395 1.00 93.56 87 VAL A N 1
ATOM 707 C CA . VAL A 1 87 ? -21.217 4.404 16.643 1.00 93.56 87 VAL A CA 1
ATOM 708 C C . VAL A 1 87 ? -22.080 3.280 16.067 1.00 93.56 87 VAL A C 1
ATOM 710 O O . VAL A 1 87 ? -23.305 3.368 16.131 1.00 93.56 87 VAL A O 1
ATOM 713 N N . VAL A 1 88 ? -21.481 2.226 15.509 1.00 92.56 88 VAL A N 1
ATOM 714 C CA . VAL A 1 88 ? -22.247 1.112 14.929 1.00 92.56 88 VAL A CA 1
ATOM 715 C C . VAL A 1 88 ? -22.949 0.287 16.006 1.00 92.56 88 VAL A C 1
ATOM 717 O O . VAL A 1 88 ? -24.111 -0.040 15.822 1.00 92.56 88 VAL A O 1
ATOM 720 N N . GLU A 1 89 ? -22.307 0.008 17.137 1.00 89.94 89 GLU A N 1
ATOM 721 C CA . GLU A 1 89 ? -22.877 -0.758 18.256 1.00 89.94 89 GLU A CA 1
ATOM 722 C C . GLU A 1 89 ? -24.060 -0.037 18.914 1.00 89.94 89 GLU A C 1
ATOM 724 O O . GLU A 1 89 ? -24.950 -0.682 19.463 1.00 89.94 89 GLU A O 1
ATOM 729 N N . SER A 1 90 ? -24.126 1.294 18.797 1.00 93.31 90 SER A N 1
ATOM 730 C CA . SER A 1 90 ? -25.294 2.072 19.229 1.00 93.31 90 SER A CA 1
ATOM 731 C C . SER A 1 90 ? -26.531 1.915 18.325 1.00 93.31 90 SER A C 1
ATOM 733 O O . SER A 1 90 ? -27.594 2.446 18.646 1.00 93.31 90 SER A O 1
ATOM 735 N N . SER A 1 91 ? -26.413 1.209 17.192 1.00 90.88 91 SER A N 1
ATOM 736 C CA . SER A 1 91 ? -27.466 1.043 16.188 1.00 90.88 91 SER A CA 1
ATOM 737 C C . SER A 1 91 ? -27.643 -0.418 15.774 1.00 90.88 91 SER A C 1
ATOM 739 O O . SER A 1 91 ? -26.698 -1.098 15.398 1.00 90.88 91 SER A O 1
ATOM 741 N N . GLU A 1 92 ? -28.885 -0.895 15.713 1.00 91.25 92 GLU A N 1
ATOM 742 C CA . GLU A 1 92 ? -29.185 -2.249 15.216 1.00 91.25 92 GLU A CA 1
ATOM 743 C C . GLU A 1 92 ? -29.204 -2.342 13.675 1.00 91.25 92 GLU A C 1
ATOM 745 O O . GLU A 1 92 ? -29.366 -3.421 13.103 1.00 91.25 92 GLU A O 1
ATOM 750 N N . ILE A 1 93 ? -29.047 -1.209 12.978 1.00 95.38 93 ILE A N 1
ATOM 751 C CA . ILE A 1 93 ? -29.163 -1.115 11.512 1.00 95.38 93 ILE A CA 1
ATOM 752 C C . ILE A 1 93 ? -27.875 -1.574 10.819 1.00 95.38 93 ILE A C 1
ATOM 754 O O . ILE A 1 93 ? -27.911 -2.118 9.712 1.00 95.38 93 ILE A O 1
ATOM 758 N N . PHE A 1 94 ? -26.726 -1.345 11.454 1.00 92.94 94 PHE A N 1
ATOM 759 C CA . PHE A 1 94 ? -25.417 -1.614 10.873 1.00 92.94 94 PHE A CA 1
ATOM 760 C C . PHE A 1 94 ? -24.721 -2.753 11.611 1.00 92.94 94 PHE A C 1
ATOM 762 O O . PHE A 1 94 ? -24.883 -2.938 12.810 1.00 92.94 94 PHE A O 1
ATOM 769 N N . ARG A 1 95 ? -23.914 -3.525 10.881 1.00 89.31 95 ARG A N 1
ATOM 770 C CA . ARG A 1 95 ? -23.045 -4.556 11.453 1.00 89.31 95 ARG A CA 1
ATOM 771 C C . ARG A 1 95 ? -21.658 -4.428 10.858 1.00 89.31 95 ARG A C 1
ATOM 773 O O . ARG A 1 95 ? -21.518 -4.226 9.651 1.00 89.31 95 ARG A O 1
ATOM 780 N N . LEU A 1 96 ? -20.645 -4.554 11.705 1.00 87.69 96 LEU A N 1
ATOM 781 C CA . LEU A 1 96 ? -19.250 -4.600 11.287 1.00 87.69 96 LEU A CA 1
ATOM 782 C C . LEU A 1 96 ? -18.761 -6.051 11.282 1.00 87.69 96 LEU A C 1
ATOM 784 O O . LEU A 1 96 ? -19.248 -6.861 12.070 1.00 87.69 96 LEU A O 1
ATOM 788 N N . PRO A 1 97 ? -17.804 -6.396 10.407 1.00 85.81 97 PRO A N 1
ATOM 789 C CA . PRO A 1 97 ? -17.158 -7.696 10.465 1.00 85.81 97 PRO A CA 1
ATOM 790 C C . PRO A 1 97 ? -16.363 -7.836 11.767 1.00 85.81 97 PRO A C 1
ATOM 792 O O . PRO A 1 97 ? -15.636 -6.922 12.171 1.00 85.81 97 PRO A O 1
ATOM 795 N N . GLU A 1 98 ? -16.477 -9.003 12.391 1.00 80.50 98 GLU A N 1
ATOM 796 C CA . GLU A 1 98 ? -15.625 -9.408 13.500 1.00 80.50 98 GLU A CA 1
ATOM 797 C C . GLU A 1 98 ? -14.446 -10.219 12.982 1.00 80.50 98 GLU A C 1
ATOM 799 O O . GLU A 1 98 ? -14.585 -11.052 12.085 1.00 80.50 98 GLU A O 1
ATOM 804 N N . TYR A 1 99 ? -13.284 -9.986 13.580 1.00 80.88 99 TYR A N 1
ATOM 805 C CA . TYR A 1 99 ? -12.081 -10.729 13.259 1.00 80.88 99 TYR A CA 1
ATOM 806 C C . TYR A 1 99 ? -11.445 -11.305 14.526 1.00 80.88 99 TYR A C 1
ATOM 808 O O . TYR A 1 99 ? -11.492 -10.642 15.576 1.00 80.88 99 TYR A O 1
ATOM 816 N N . PRO A 1 100 ? -10.846 -12.505 14.429 1.00 81.06 100 PRO A N 1
ATOM 817 C CA . PRO A 1 100 ? -10.159 -13.133 15.545 1.00 81.06 100 PRO A CA 1
ATOM 818 C C . PRO A 1 100 ? -8.857 -12.405 15.904 1.00 81.06 100 PRO A C 1
ATOM 820 O O . PRO A 1 100 ? -8.312 -11.606 15.129 1.00 81.06 100 PRO A O 1
ATOM 823 N N . GLU A 1 101 ? -8.379 -12.702 17.107 1.00 85.00 101 GLU A N 1
ATOM 824 C CA . GLU A 1 101 ? -7.015 -12.414 17.540 1.00 85.00 101 GLU A CA 1
ATOM 825 C C . GLU A 1 101 ? -6.022 -13.377 16.907 1.00 85.00 101 GLU A C 1
ATOM 827 O O . GLU A 1 101 ? -6.299 -14.570 16.785 1.00 85.00 101 GLU A O 1
ATOM 832 N N . ASP A 1 102 ? -4.880 -12.838 16.484 1.00 87.06 102 ASP A N 1
ATOM 833 C CA . ASP A 1 102 ? -3.778 -13.614 15.931 1.00 87.06 102 ASP A CA 1
ATOM 834 C C . ASP A 1 102 ? -2.435 -13.004 16.354 1.00 87.06 102 ASP A C 1
ATOM 836 O O . ASP A 1 102 ? -2.343 -11.844 16.761 1.00 87.06 102 ASP A O 1
ATOM 840 N N . PHE A 1 103 ? -1.370 -13.793 16.299 1.00 89.38 103 PHE A N 1
ATOM 841 C CA . PHE A 1 103 ? -0.048 -13.347 16.708 1.00 89.38 103 PHE A CA 1
ATOM 842 C C . PHE A 1 103 ? 0.632 -12.540 15.596 1.00 89.38 103 PHE A C 1
ATOM 844 O O . PHE A 1 103 ? 0.961 -13.052 14.521 1.00 89.38 103 PHE A O 1
ATOM 851 N N . CYS A 1 104 ? 0.909 -11.265 15.866 1.00 87.31 104 CYS A N 1
ATOM 852 C CA . CYS A 1 104 ? 1.627 -10.396 14.949 1.00 87.31 104 CYS A CA 1
ATOM 853 C C . CYS A 1 104 ? 3.137 -10.647 15.040 1.00 87.31 104 CYS A C 1
ATOM 855 O O . CYS A 1 104 ? 3.811 -10.250 15.989 1.00 87.31 104 CYS A O 1
ATOM 857 N N . ASN A 1 105 ? 3.715 -11.246 13.996 1.00 90.31 105 ASN A N 1
ATOM 858 C CA . ASN A 1 105 ? 5.158 -11.503 13.936 1.00 90.31 105 ASN A CA 1
ATOM 859 C C . ASN A 1 105 ? 6.029 -10.240 13.874 1.00 90.31 105 ASN A C 1
ATOM 861 O O . ASN A 1 105 ? 7.227 -10.343 14.149 1.00 90.31 105 ASN A O 1
ATOM 865 N N . PHE A 1 106 ? 5.459 -9.100 13.480 1.00 86.31 106 PHE A N 1
ATOM 866 C CA . PHE A 1 106 ? 6.162 -7.820 13.407 1.00 86.31 106 PHE A CA 1
ATOM 867 C C . PHE A 1 106 ? 6.280 -7.185 14.802 1.00 86.31 106 PHE A C 1
ATOM 869 O O . PHE A 1 106 ? 7.397 -6.977 15.262 1.00 86.31 106 PHE A O 1
ATOM 876 N N . ASN A 1 107 ? 5.157 -7.022 15.514 1.00 82.00 107 ASN A N 1
ATOM 877 C CA . ASN A 1 107 ? 5.115 -6.444 16.868 1.00 82.00 107 ASN A CA 1
ATOM 878 C C . ASN A 1 107 ? 5.462 -7.437 17.993 1.00 82.00 107 ASN A C 1
ATOM 880 O O . ASN A 1 107 ? 5.727 -7.018 19.112 1.00 82.00 107 ASN A O 1
ATOM 884 N N . LYS A 1 108 ? 5.455 -8.748 17.715 1.00 87.31 108 LYS A N 1
ATOM 885 C CA . LYS A 1 108 ? 5.658 -9.831 18.701 1.00 87.31 108 LYS A CA 1
ATOM 886 C C . LYS A 1 108 ? 4.598 -9.888 19.806 1.00 87.31 108 LYS A C 1
ATOM 888 O O . LYS A 1 108 ? 4.895 -10.279 20.931 1.00 87.31 108 LYS A O 1
ATOM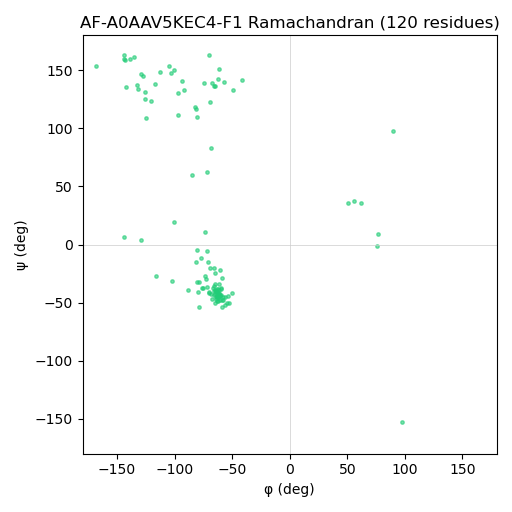 893 N N . GLU A 1 109 ? 3.355 -9.575 19.468 1.00 85.88 109 GLU A N 1
ATOM 894 C CA . GLU A 1 109 ? 2.227 -9.583 20.401 1.00 85.88 109 GLU A CA 1
ATOM 895 C C . GLU A 1 109 ? 0.994 -10.247 19.777 1.00 85.88 109 GLU A C 1
ATOM 897 O O . GLU A 1 109 ? 0.895 -10.379 18.554 1.00 85.88 109 GLU A O 1
ATOM 902 N N . LEU A 1 110 ? 0.044 -10.661 20.620 1.00 85.81 110 LEU A N 1
ATOM 903 C CA . LEU A 1 110 ? -1.305 -10.967 20.151 1.00 85.81 110 LEU A CA 1
ATOM 904 C C . LEU A 1 110 ? -1.973 -9.655 19.746 1.00 85.81 110 LEU A C 1
ATOM 906 O O . LEU A 1 110 ? -2.072 -8.712 20.533 1.00 85.81 110 LEU A O 1
ATOM 910 N N . THR A 1 111 ? -2.405 -9.600 18.497 1.00 76.00 111 THR A N 1
ATOM 911 C CA . THR A 1 111 ? -3.079 -8.446 17.924 1.00 76.00 111 THR A CA 1
ATOM 912 C C . THR A 1 111 ? -4.393 -8.944 17.353 1.00 76.00 111 THR A C 1
ATOM 914 O O . THR A 1 111 ? -4.434 -9.859 16.527 1.00 76.00 111 THR A O 1
ATOM 917 N N . ARG A 1 112 ? -5.508 -8.343 17.762 1.00 70.44 112 ARG A N 1
ATOM 918 C CA . ARG A 1 112 ? -6.756 -8.558 17.030 1.00 70.44 112 ARG A CA 1
ATOM 919 C C . ARG A 1 112 ? -6.571 -8.059 15.604 1.00 70.44 112 ARG A C 1
ATOM 921 O O . ARG A 1 112 ? -5.834 -7.096 15.395 1.00 70.44 112 ARG A O 1
ATOM 928 N N . SER A 1 113 ? -7.269 -8.632 14.613 1.00 65.69 113 SER A N 1
ATOM 929 C CA . SER A 1 113 ? -7.465 -7.906 13.341 1.00 65.69 113 SER A CA 1
ATOM 930 C C . SER A 1 113 ? -8.454 -6.766 13.578 1.00 65.69 113 SER A C 1
ATOM 932 O O . SER A 1 113 ? -9.575 -6.667 13.089 1.00 65.69 113 SER A O 1
ATOM 934 N N . CYS A 1 114 ? -8.004 -5.886 14.442 1.00 61.56 114 CYS A N 1
ATOM 935 C CA . CYS A 1 114 ? -8.244 -4.501 14.434 1.00 61.56 114 CYS A CA 1
ATOM 936 C C . CYS A 1 114 ? -8.147 -4.048 12.980 1.00 61.56 114 CYS A C 1
ATOM 938 O O . CYS A 1 114 ? -7.206 -4.362 12.253 1.00 61.56 114 CYS A O 1
ATOM 940 N N . PRO A 1 115 ? -9.020 -3.123 12.623 1.00 58.28 115 PRO A N 1
ATOM 941 C CA . PRO A 1 115 ? -8.311 -1.873 12.593 1.00 58.28 115 PRO A CA 1
ATOM 942 C C . PRO A 1 115 ? -8.570 -1.041 13.839 1.00 58.28 115 PRO A C 1
ATOM 944 O O . PRO A 1 115 ? -8.223 0.109 13.773 1.00 58.28 115 PRO A O 1
ATOM 947 N N . GLY A 1 116 ? -9.041 -1.633 14.971 1.00 38.47 116 GLY A N 1
ATOM 948 C CA . GLY A 1 116 ? -8.781 -1.213 16.376 1.00 38.47 116 GLY A CA 1
ATOM 949 C C . GLY A 1 116 ? -9.174 -2.177 17.530 1.00 38.47 116 GLY A C 1
ATOM 950 O O . GLY A 1 116 ? -10.103 -2.970 17.356 1.00 38.47 116 GLY A O 1
ATOM 951 N N . LYS A 1 117 ? -8.444 -2.033 18.663 1.00 40.06 117 LYS A N 1
ATOM 952 C CA . LYS A 1 117 ? -8.416 -2.635 20.034 1.00 40.06 117 LYS A CA 1
ATOM 953 C C . LYS A 1 117 ? -7.577 -3.891 20.393 1.00 40.06 117 LYS A C 1
ATOM 955 O O . LYS A 1 117 ? -8.078 -5.008 20.328 1.00 40.06 117 LYS A O 1
ATOM 960 N N . ASN A 1 118 ? -6.393 -3.629 20.974 1.00 40.41 118 ASN A N 1
ATOM 961 C CA . ASN A 1 118 ? -5.952 -4.199 22.259 1.00 40.41 118 ASN A CA 1
ATOM 962 C C . ASN A 1 118 ? -6.364 -3.216 23.376 1.00 40.41 118 ASN A C 1
ATOM 964 O O . ASN A 1 118 ? -6.133 -2.014 23.248 1.00 40.41 118 ASN A O 1
ATOM 968 N N . ALA A 1 119 ? -6.968 -3.714 24.454 1.00 40.00 119 ALA A N 1
ATOM 969 C CA . ALA A 1 119 ? -6.994 -3.046 25.756 1.00 40.00 119 ALA A CA 1
ATOM 970 C C . ALA A 1 119 ? -5.976 -3.766 26.661 1.00 40.00 119 ALA A C 1
ATOM 972 O O . ALA A 1 119 ? -5.767 -4.967 26.471 1.00 40.00 119 ALA A O 1
ATOM 973 N N . PRO A 1 120 ? -5.315 -3.074 27.603 1.00 42.16 120 PRO A N 1
ATOM 974 C CA . PRO A 1 120 ? -4.329 -3.703 28.471 1.00 42.16 120 PRO A CA 1
ATOM 975 C C . PRO A 1 120 ? -5.013 -4.729 29.381 1.00 42.16 120 PRO A C 1
ATOM 977 O O . PRO A 1 120 ? -6.082 -4.465 29.935 1.00 42.16 120 PRO A O 1
ATOM 980 N N . TYR A 1 121 ? -4.390 -5.897 29.532 1.00 39.94 121 TYR A N 1
ATOM 981 C CA . TYR A 1 121 ? -4.695 -6.792 30.642 1.00 39.94 121 TYR A CA 1
ATOM 982 C C . TYR A 1 121 ? -4.356 -6.083 31.963 1.00 39.94 121 TYR A C 1
ATOM 984 O O . TYR A 1 121 ? -3.384 -5.327 32.031 1.00 39.94 121 TYR A O 1
ATOM 992 N N . VAL A 1 122 ? -5.210 -6.327 32.962 1.00 37.22 122 VAL A N 1
ATOM 993 C CA . VAL A 1 122 ? -5.020 -6.026 34.392 1.00 37.22 122 VAL A CA 1
ATOM 994 C C . VAL A 1 122 ? -3.620 -6.409 34.864 1.00 37.22 122 VAL A C 1
ATOM 996 O O . VAL A 1 122 ? -3.160 -7.504 34.468 1.00 37.22 122 VAL A O 1
#

Secondary structure (DSSP, 8-state):
-EEEHHHHSS-GGG--EEE--S-HHHHHHHHHHHHHHHSS--HHHHHHHHHHHHHHHHTTT---SS--HHHHHHHHHHHHHHHHHHHHHT-SS--PPP--EEEETTTTEEEES-SS-PPPP-

Nearest PDB structures (foldseek):
  3bwn-assembly1_B  TM=9.576E-01  e=1.417E-08  Arabidopsis thaliana
  3bwo-assembly3_F  TM=9.541E-01  e=1.852E-08  Arabidopsis thaliana
  3bwn-assembly2_D  TM=9.572E-01  e=2.263E-08  Arabidopsis thaliana
  3bwn-assembly3_E  TM=9.578E-01  e=4.414E-08  Arabidopsis thaliana
  3bwn-assembly1_A  TM=9.572E-01  e=5.393E-08  Arabidopsis thaliana

Sequence (122 aa):
MLFTFSKCTGHAGSRIGWAIVKDERIARRMTKFIELSSIGVSKESQLRAAKILEVISDDGLQNFGFENFFEYSHRVMAERWERLREVVESSEIFRLPEYPEDFCNFNKELTRSCPGKNAPYV